Protein AF-A0A6N0I5D6-F1 (afdb_monomer_lite)

Organism: Ruditapes philippinarum (NCBI:txid129788)

Secondary structure (DSSP, 8-state):
-HHHHHHHHHHHS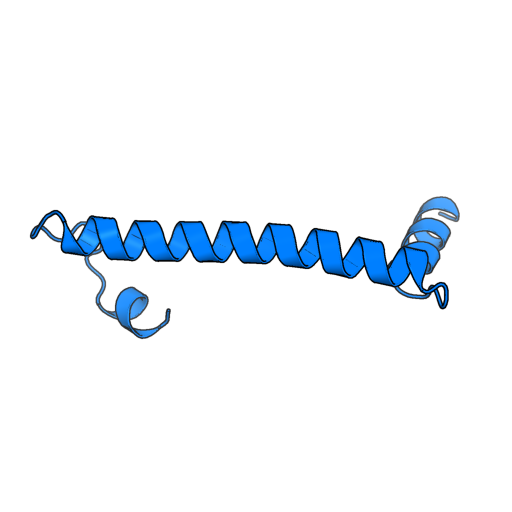---HHHHHHHHHHHHHHHHHHHHHHHHHHHHHHHS-S-SS--HHHHHH-

Radius of gyration: 19.32 Å; chains: 1; bounding box: 36×24×50 Å

Sequence (62 aa):
MLNTVYWFKRWFLSTNHKDIGTMYFMFSIWSGLMGTGLSIIIRMELAMPGKMLEDGQLYNLV

Structure (mmCIF, N/CA/C/O backbone):
data_AF-A0A6N0I5D6-F1
#
_entry.id   AF-A0A6N0I5D6-F1
#
loop_
_atom_site.group_PDB
_atom_site.id
_atom_site.type_symbol
_atom_site.label_atom_id
_atom_site.label_alt_id
_atom_site.label_comp_id
_atom_site.label_asym_id
_atom_site.label_entity_id
_atom_site.label_seq_id
_atom_site.pdbx_PDB_ins_code
_atom_site.Cartn_x
_atom_site.Cartn_y
_atom_site.Cartn_z
_atom_site.occupancy
_atom_site.B_iso_or_equiv
_atom_site.auth_seq_id
_atom_site.auth_comp_id
_atom_site.auth_asym_id
_atom_site.auth_atom_id
_atom_site.pdbx_PDB_model_num
ATOM 1 N N . MET A 1 1 ? 1.077 17.718 -22.460 1.00 62.50 1 MET A N 1
ATOM 2 C CA . MET A 1 1 ? 0.385 16.494 -22.927 1.00 62.50 1 MET A CA 1
ATOM 3 C C . MET A 1 1 ? 1.286 15.263 -22.869 1.00 62.50 1 MET A C 1
ATOM 5 O O . MET A 1 1 ? 0.942 14.317 -22.180 1.00 62.50 1 MET A O 1
ATOM 9 N N . LEU A 1 2 ? 2.462 15.284 -23.507 1.00 73.50 2 LEU A N 1
ATOM 10 C CA . LEU A 1 2 ? 3.375 14.132 -23.561 1.00 73.50 2 LEU A CA 1
ATOM 11 C C . LEU A 1 2 ? 3.825 13.607 -22.183 1.00 73.50 2 LEU A C 1
ATOM 13 O O . LEU A 1 2 ? 3.819 12.402 -21.965 1.00 73.50 2 LEU A O 1
ATOM 17 N N . ASN A 1 3 ? 4.157 14.490 -21.237 1.00 79.12 3 ASN A N 1
ATOM 18 C CA . ASN A 1 3 ? 4.695 14.087 -19.929 1.00 79.12 3 ASN A CA 1
ATOM 19 C C . ASN A 1 3 ? 3.708 13.224 -19.109 1.00 79.12 3 ASN A C 1
ATOM 21 O O . ASN A 1 3 ? 4.085 12.211 -18.527 1.00 79.12 3 ASN A O 1
ATOM 25 N N . THR A 1 4 ? 2.415 13.553 -19.159 1.00 76.44 4 THR A N 1
ATOM 26 C CA . THR A 1 4 ? 1.344 12.772 -18.517 1.00 76.44 4 THR A CA 1
ATOM 27 C C . THR A 1 4 ? 1.211 11.372 -19.128 1.00 76.44 4 THR A C 1
ATOM 29 O O . THR A 1 4 ? 1.013 10.397 -18.407 1.00 76.44 4 THR A O 1
ATOM 32 N N . VAL A 1 5 ? 1.383 11.251 -20.449 1.00 84.00 5 VAL A N 1
ATOM 33 C CA . VAL A 1 5 ? 1.331 9.964 -21.163 1.00 84.00 5 VAL A CA 1
ATOM 34 C C . VAL A 1 5 ? 2.558 9.104 -20.841 1.00 84.00 5 VAL A C 1
ATOM 36 O O . VAL A 1 5 ? 2.423 7.902 -20.621 1.00 84.00 5 VAL A O 1
ATOM 39 N N . TYR A 1 6 ? 3.749 9.705 -20.751 1.00 83.06 6 TYR A N 1
ATOM 40 C CA . TYR A 1 6 ? 4.970 8.996 -20.350 1.00 83.06 6 TYR A CA 1
ATOM 41 C C . TYR A 1 6 ? 4.904 8.490 -18.908 1.00 83.06 6 TYR A C 1
ATOM 43 O O . TYR A 1 6 ? 5.285 7.347 -18.653 1.00 83.06 6 TYR A O 1
ATOM 51 N N . TRP A 1 7 ? 4.379 9.300 -17.985 1.00 81.69 7 TRP A N 1
ATOM 52 C CA . TRP A 1 7 ? 4.158 8.892 -16.598 1.00 81.69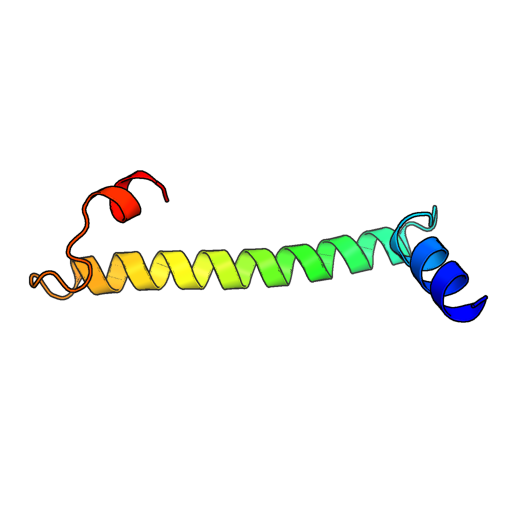 7 TRP A CA 1
ATOM 53 C C . TRP A 1 7 ? 3.210 7.690 -16.524 1.00 81.69 7 TRP A C 1
ATOM 55 O O . TRP A 1 7 ? 3.565 6.662 -15.953 1.00 81.69 7 TRP A O 1
ATOM 65 N N . PHE A 1 8 ? 2.056 7.758 -17.195 1.00 83.12 8 PHE A N 1
ATOM 66 C CA . PHE A 1 8 ? 1.099 6.649 -17.217 1.00 83.12 8 PHE A CA 1
ATOM 67 C C . PHE A 1 8 ? 1.706 5.375 -17.820 1.00 83.12 8 PHE A C 1
ATOM 69 O O . PHE A 1 8 ? 1.586 4.295 -17.245 1.00 83.12 8 PHE A O 1
ATOM 76 N N . LYS A 1 9 ? 2.436 5.495 -18.936 1.00 83.31 9 LYS A N 1
ATOM 77 C CA . LYS A 1 9 ? 3.116 4.357 -19.568 1.00 83.31 9 LYS A CA 1
ATOM 78 C C . LYS A 1 9 ? 4.156 3.715 -18.641 1.00 83.31 9 LYS A C 1
ATOM 80 O O . LYS A 1 9 ? 4.288 2.497 -18.640 1.00 83.31 9 LYS A O 1
ATOM 85 N N . ARG A 1 10 ? 4.887 4.511 -17.853 1.00 84.06 10 ARG A N 1
ATOM 86 C CA . ARG A 1 10 ? 5.917 4.015 -16.927 1.00 84.06 10 ARG A CA 1
ATOM 87 C C . ARG A 1 10 ? 5.329 3.239 -15.750 1.00 84.06 10 ARG A C 1
ATOM 89 O O . ARG A 1 10 ? 5.929 2.252 -15.344 1.00 84.06 10 ARG A O 1
ATOM 96 N N . TRP A 1 11 ? 4.193 3.675 -15.217 1.00 81.38 11 TRP A N 1
ATOM 97 C CA . TRP A 1 11 ? 3.601 3.054 -14.030 1.00 81.38 11 TRP A CA 1
ATOM 98 C C . TRP A 1 11 ? 2.613 1.931 -14.363 1.00 81.38 11 TRP A C 1
ATOM 100 O O . TRP A 1 11 ? 2.625 0.909 -13.689 1.00 81.38 11 TRP A O 1
ATOM 110 N N . PHE A 1 12 ? 1.813 2.062 -15.427 1.00 82.50 12 PHE A N 1
ATOM 111 C CA . PHE A 1 12 ? 0.783 1.071 -15.774 1.00 82.50 12 PHE A CA 1
ATOM 112 C C . PHE A 1 12 ? 1.176 0.105 -16.898 1.00 82.50 12 PHE A C 1
ATOM 114 O O . PHE A 1 12 ? 0.644 -0.998 -16.961 1.00 82.50 12 PHE A O 1
ATOM 121 N N . LEU A 1 13 ? 2.084 0.494 -17.799 1.00 83.62 13 LEU A N 1
ATOM 122 C CA . LEU A 1 13 ? 2.411 -0.272 -19.014 1.00 83.62 13 LEU A CA 1
ATOM 123 C C . LEU A 1 13 ? 3.913 -0.610 -19.114 1.00 83.62 13 LEU A C 1
ATOM 125 O O . LEU A 1 13 ? 4.448 -0.749 -20.216 1.00 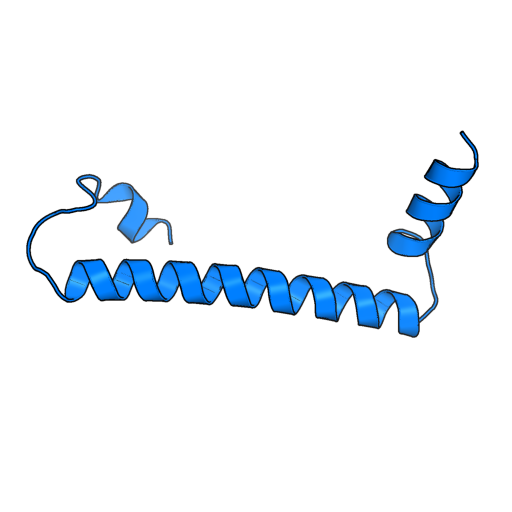83.62 13 LEU A O 1
ATOM 129 N N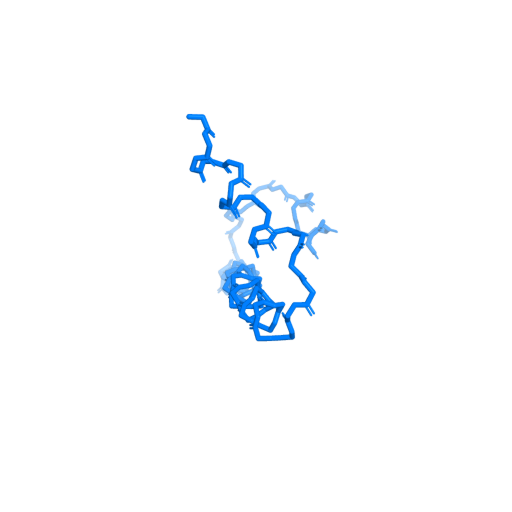 . SER A 1 14 ? 4.609 -0.727 -17.974 1.00 81.19 14 SER A N 1
ATOM 130 C CA . SER A 1 14 ? 6.028 -1.118 -17.918 1.00 81.19 14 SER A CA 1
ATOM 131 C C . SER A 1 14 ? 6.189 -2.632 -17.755 1.00 81.19 14 SER A C 1
ATOM 133 O O . SER A 1 14 ? 5.524 -3.252 -16.932 1.00 81.19 14 SER A O 1
ATOM 135 N N . THR A 1 15 ? 7.108 -3.228 -18.521 1.00 83.81 15 THR A N 1
ATOM 136 C CA . THR A 1 15 ? 7.489 -4.653 -18.440 1.00 83.81 15 THR A CA 1
ATOM 137 C C . THR A 1 15 ? 8.716 -4.892 -17.554 1.00 83.81 15 THR A C 1
ATOM 139 O O . THR A 1 15 ? 9.187 -6.022 -17.420 1.00 83.81 15 THR A O 1
ATOM 142 N N . ASN A 1 16 ? 9.278 -3.837 -16.957 1.00 89.94 16 ASN A N 1
ATOM 143 C CA . ASN A 1 16 ? 10.455 -3.946 -16.106 1.00 89.94 16 ASN A CA 1
ATOM 144 C C . ASN A 1 16 ? 10.064 -4.435 -14.702 1.00 89.94 16 ASN A C 1
ATOM 146 O O . ASN A 1 16 ? 9.310 -3.770 -13.993 1.00 89.94 16 ASN A O 1
ATOM 150 N N . HIS A 1 17 ? 10.642 -5.560 -14.270 1.00 88.56 17 HIS A N 1
ATOM 151 C CA . HIS A 1 17 ? 10.377 -6.165 -12.960 1.00 88.56 17 HIS A CA 1
ATOM 152 C C . HIS A 1 17 ? 10.684 -5.233 -11.777 1.00 88.56 17 HIS A C 1
ATOM 154 O O . HIS A 1 17 ? 10.070 -5.372 -10.723 1.00 88.56 17 HIS A O 1
ATOM 160 N N . LYS A 1 18 ? 11.596 -4.263 -11.935 1.00 88.56 18 LYS A N 1
ATOM 161 C CA . LYS A 1 18 ? 11.901 -3.289 -10.877 1.00 88.56 18 LYS A CA 1
ATOM 162 C C . LYS A 1 18 ? 10.761 -2.293 -10.669 1.00 88.56 18 LYS A C 1
ATOM 164 O O . LYS A 1 18 ? 10.436 -1.996 -9.528 1.00 88.56 18 LYS A O 1
ATOM 169 N N . ASP A 1 19 ? 10.146 -1.812 -11.750 1.00 88.19 19 ASP A N 1
ATOM 170 C CA . ASP A 1 19 ? 9.023 -0.863 -11.672 1.00 88.19 19 ASP A CA 1
ATOM 171 C C . ASP A 1 19 ? 7.756 -1.550 -11.154 1.00 88.19 19 ASP A C 1
ATOM 173 O O . ASP A 1 19 ? 7.009 -0.995 -10.353 1.00 88.19 19 ASP A O 1
ATOM 177 N N . ILE A 1 20 ? 7.539 -2.795 -11.583 1.00 88.75 20 ILE A N 1
ATOM 178 C CA . ILE A 1 20 ? 6.440 -3.620 -11.081 1.00 88.75 20 ILE A CA 1
ATOM 179 C C . ILE A 1 20 ? 6.648 -3.878 -9.581 1.00 88.75 20 ILE A C 1
ATOM 181 O O . ILE A 1 20 ? 5.737 -3.665 -8.786 1.00 88.75 20 ILE A O 1
ATOM 185 N N . GLY A 1 21 ? 7.863 -4.252 -9.165 1.00 91.69 21 GLY A N 1
ATOM 186 C CA . GLY A 1 21 ? 8.189 -4.499 -7.759 1.00 91.69 21 GLY A CA 1
ATOM 187 C C . GLY A 1 21 ? 7.983 -3.280 -6.853 1.00 91.69 21 GLY A C 1
ATOM 188 O O . GLY A 1 21 ? 7.421 -3.417 -5.766 1.00 91.69 21 GLY A O 1
ATOM 189 N N . THR A 1 22 ? 8.371 -2.078 -7.294 1.00 91.56 22 THR A N 1
ATOM 190 C CA . THR A 1 22 ? 8.136 -0.853 -6.510 1.00 91.56 22 THR A CA 1
ATOM 191 C C . THR A 1 22 ? 6.648 -0.540 -6.377 1.00 91.56 22 THR A C 1
ATOM 193 O O . THR A 1 22 ? 6.212 -0.142 -5.298 1.00 91.56 22 THR A O 1
ATOM 196 N N . MET A 1 23 ? 5.849 -0.774 -7.422 1.00 90.81 23 MET A N 1
ATOM 197 C CA . MET A 1 23 ? 4.399 -0.580 -7.367 1.00 90.81 23 MET A CA 1
ATOM 198 C C . MET A 1 23 ? 3.722 -1.519 -6.361 1.00 90.81 23 MET A C 1
ATOM 200 O O . MET A 1 23 ? 2.890 -1.068 -5.573 1.00 90.81 23 MET A O 1
ATOM 204 N N . TYR A 1 24 ? 4.118 -2.795 -6.330 1.00 92.25 24 TYR A N 1
ATOM 205 C CA . TYR A 1 24 ? 3.604 -3.758 -5.350 1.00 92.25 24 TYR A CA 1
ATOM 206 C C . TYR A 1 24 ? 3.952 -3.339 -3.923 1.00 92.25 24 TYR A C 1
ATOM 208 O O . TYR A 1 24 ? 3.081 -3.336 -3.060 1.00 92.25 24 TYR A O 1
ATOM 216 N N . PHE A 1 25 ? 5.192 -2.915 -3.679 1.00 93.88 25 PHE A N 1
ATOM 217 C CA . PHE A 1 25 ? 5.619 -2.476 -2.352 1.00 93.88 25 PHE A CA 1
ATOM 218 C C . PHE A 1 25 ? 4.839 -1.248 -1.860 1.00 93.88 25 PHE A C 1
ATOM 220 O O . PHE A 1 25 ? 4.366 -1.227 -0.723 1.00 93.88 25 PHE A O 1
ATOM 227 N N . MET A 1 26 ? 4.649 -0.248 -2.729 1.00 93.56 26 MET A N 1
ATOM 228 C CA . MET A 1 26 ? 3.846 0.936 -2.408 1.00 93.56 26 MET A CA 1
ATOM 229 C C . MET A 1 26 ? 2.397 0.565 -2.075 1.00 93.56 26 MET A C 1
ATOM 231 O O . MET A 1 26 ? 1.851 1.059 -1.087 1.00 93.56 26 MET A O 1
ATOM 235 N N . PHE A 1 27 ? 1.787 -0.333 -2.855 1.00 94.44 27 PHE A N 1
ATOM 236 C CA . PHE A 1 27 ? 0.428 -0.799 -2.592 1.00 94.44 27 PHE A CA 1
ATOM 237 C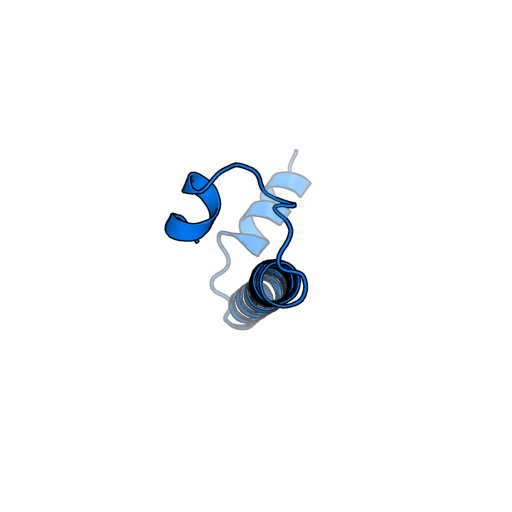 C . PHE A 1 27 ? 0.334 -1.591 -1.283 1.00 94.44 27 PHE A C 1
ATOM 239 O O . PHE A 1 27 ? -0.563 -1.337 -0.485 1.00 94.44 27 PHE A O 1
ATOM 246 N N . SER A 1 28 ? 1.284 -2.491 -1.019 1.00 94.56 28 SER A N 1
ATOM 247 C CA . SER A 1 28 ? 1.314 -3.304 0.200 1.00 94.56 28 SER A CA 1
ATOM 248 C C . SER A 1 28 ? 1.451 -2.471 1.474 1.00 94.56 28 SER A C 1
ATOM 250 O O . SER A 1 28 ? 0.786 -2.769 2.465 1.00 94.56 28 SER A O 1
ATOM 252 N N . ILE A 1 29 ? 2.271 -1.413 1.465 1.00 96.25 29 ILE A N 1
ATOM 253 C CA . ILE A 1 29 ? 2.365 -0.490 2.607 1.00 96.25 29 ILE A CA 1
ATOM 254 C C . ILE A 1 29 ? 1.026 0.212 2.825 1.00 96.25 29 ILE A C 1
ATOM 256 O O . ILE A 1 29 ? 0.542 0.280 3.953 1.00 96.25 29 ILE A O 1
ATOM 260 N N . TRP A 1 30 ? 0.407 0.707 1.754 1.00 95.88 30 TRP A N 1
ATOM 261 C CA . TRP A 1 30 ? -0.858 1.428 1.854 1.00 95.88 30 TRP A CA 1
ATOM 262 C C . TRP A 1 30 ? -1.999 0.533 2.354 1.00 95.88 30 TRP A C 1
ATOM 264 O O . TRP A 1 30 ? -2.706 0.901 3.292 1.00 95.88 30 TRP A O 1
ATOM 274 N N . SER A 1 31 ? -2.132 -0.679 1.805 1.00 94.19 31 SER A N 1
ATOM 275 C CA . SER A 1 31 ? -3.115 -1.657 2.279 1.00 94.19 31 SER A CA 1
ATOM 276 C C . SER A 1 31 ? -2.827 -2.108 3.712 1.00 94.19 31 SER A C 1
ATOM 278 O O . SER A 1 31 ? -3.755 -2.322 4.486 1.00 94.19 31 SER A O 1
ATOM 280 N N . GLY A 1 32 ? -1.548 -2.218 4.086 1.00 93.88 32 GLY A N 1
ATOM 281 C CA . GLY A 1 32 ? -1.131 -2.542 5.448 1.00 93.88 32 GLY A CA 1
ATOM 282 C C . GLY A 1 32 ? -1.577 -1.481 6.452 1.00 93.88 32 GLY A C 1
ATOM 283 O O . GLY A 1 32 ? -2.157 -1.824 7.477 1.00 93.88 32 GLY A O 1
ATOM 284 N N . LEU A 1 33 ? -1.382 -0.198 6.133 1.00 94.88 33 LEU A N 1
ATOM 285 C CA . LEU A 1 33 ? -1.831 0.917 6.973 1.00 94.88 33 LEU A CA 1
ATOM 286 C C . LEU A 1 33 ? -3.361 0.992 7.080 1.00 94.88 33 LEU A C 1
ATOM 288 O O . LEU A 1 33 ? -3.889 1.248 8.160 1.00 94.88 33 LEU A O 1
ATOM 292 N N . MET A 1 34 ? -4.083 0.723 5.988 1.00 94.62 34 MET A N 1
ATOM 293 C CA . MET A 1 34 ? -5.547 0.622 6.031 1.00 94.62 34 MET A CA 1
ATOM 294 C C . MET A 1 34 ? -6.010 -0.536 6.930 1.00 94.62 34 MET A C 1
ATOM 296 O O . MET A 1 34 ? -6.900 -0.359 7.761 1.00 94.62 34 MET A O 1
ATOM 300 N N . GLY A 1 35 ? -5.372 -1.705 6.824 1.00 91.94 35 GLY A N 1
ATOM 301 C CA . GLY A 1 35 ? -5.696 -2.878 7.639 1.00 91.94 35 GLY A CA 1
ATOM 302 C C . GLY A 1 35 ? -5.412 -2.686 9.132 1.00 91.94 35 GLY A C 1
ATOM 303 O O . GLY A 1 35 ? -6.205 -3.115 9.973 1.00 91.94 35 GLY A O 1
ATOM 304 N N . THR A 1 36 ? -4.318 -2.004 9.492 1.00 92.00 36 THR A N 1
ATOM 305 C CA . THR A 1 36 ? -4.037 -1.686 10.901 1.00 92.00 36 THR A CA 1
ATOM 306 C C . THR A 1 36 ? -5.037 -0.681 11.463 1.00 92.00 36 THR A C 1
ATOM 308 O O . THR A 1 36 ? -5.487 -0.865 12.593 1.00 92.00 36 THR A O 1
ATOM 311 N N . GLY A 1 37 ? -5.445 0.322 10.677 1.00 90.31 37 GLY A N 1
ATOM 312 C CA . GLY A 1 37 ? -6.491 1.272 11.059 1.00 90.31 37 GLY A CA 1
ATOM 313 C C . GLY A 1 37 ? -7.815 0.581 11.394 1.00 90.31 37 GLY A C 1
ATOM 314 O O . GLY A 1 37 ? -8.353 0.784 12.482 1.00 90.31 37 GLY A O 1
ATOM 315 N N . LEU A 1 38 ? -8.291 -0.308 10.515 1.00 87.94 38 LEU A N 1
ATOM 316 C CA . LEU A 1 38 ? -9.511 -1.095 10.746 1.00 87.94 38 LEU A CA 1
ATOM 317 C C . LEU A 1 38 ? -9.401 -1.988 11.993 1.00 87.94 38 LEU A C 1
ATOM 319 O O . LEU A 1 38 ? -10.318 -2.034 12.811 1.00 87.94 38 LEU A O 1
ATOM 323 N N . SER A 1 39 ? -8.253 -2.640 12.193 1.00 86.06 39 SER A N 1
ATOM 324 C CA . SER A 1 39 ? -8.003 -3.478 13.375 1.00 86.06 39 SER A CA 1
ATOM 32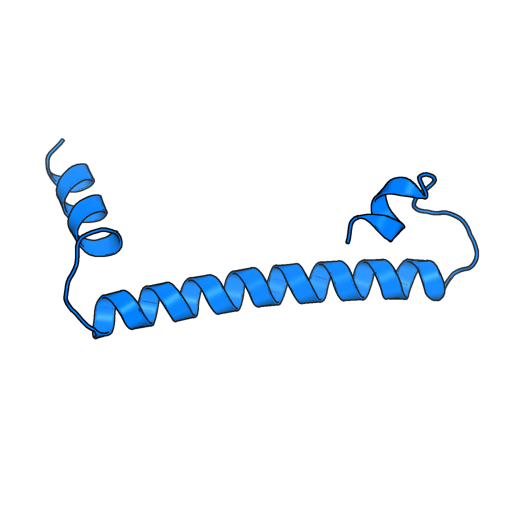5 C C . SER A 1 39 ? -8.056 -2.682 14.685 1.00 86.06 39 SER A C 1
ATOM 327 O O . SER A 1 39 ? -8.603 -3.157 15.682 1.00 86.06 39 SER A O 1
ATOM 329 N N . ILE A 1 40 ? -7.522 -1.457 14.698 1.00 87.88 40 ILE A N 1
ATOM 330 C CA . ILE A 1 40 ? -7.553 -0.581 15.876 1.00 87.88 40 ILE A CA 1
ATOM 331 C C . ILE A 1 40 ? -8.981 -0.105 16.160 1.00 87.88 40 ILE A C 1
ATOM 333 O O . ILE A 1 40 ? -9.387 -0.115 17.319 1.00 87.88 40 ILE A O 1
ATOM 337 N N . ILE A 1 41 ? -9.759 0.242 15.129 1.00 85.50 41 ILE A N 1
ATOM 338 C CA . ILE A 1 41 ? -11.171 0.638 15.272 1.00 85.50 41 ILE A CA 1
ATOM 339 C C . ILE A 1 41 ? -11.978 -0.472 15.958 1.00 85.50 41 ILE A C 1
ATOM 341 O O . ILE A 1 41 ? -12.644 -0.210 16.957 1.00 85.50 41 ILE A O 1
ATOM 345 N N . ILE A 1 42 ? -11.841 -1.721 15.503 1.00 81.50 42 ILE A N 1
ATOM 346 C CA . ILE A 1 42 ? -12.522 -2.872 16.118 1.00 81.50 42 ILE A CA 1
ATOM 347 C C . ILE A 1 42 ? -12.083 -3.051 17.580 1.00 81.50 42 ILE A C 1
ATOM 349 O O . ILE A 1 42 ? -12.911 -3.257 18.463 1.00 81.50 42 ILE A O 1
ATOM 353 N N . ARG A 1 43 ? -10.780 -2.943 17.871 1.00 83.12 43 ARG A N 1
ATOM 354 C CA . ARG A 1 43 ? -10.259 -3.082 19.243 1.00 83.12 43 ARG A CA 1
ATOM 355 C C . ARG A 1 43 ? -10.755 -1.982 20.183 1.00 83.12 43 ARG A C 1
ATOM 357 O O . ARG A 1 43 ? -11.003 -2.278 21.347 1.00 83.12 43 ARG A O 1
ATOM 364 N N . MET A 1 44 ? -10.884 -0.744 19.706 1.00 79.75 44 MET A N 1
ATOM 365 C CA . MET A 1 44 ? -11.406 0.370 20.505 1.00 79.75 44 MET A CA 1
ATOM 366 C C . MET A 1 44 ? -12.890 0.182 20.835 1.00 79.75 44 MET A C 1
ATOM 368 O O . MET A 1 44 ? -13.266 0.398 21.984 1.00 79.75 44 MET A O 1
ATOM 372 N N . GLU A 1 45 ? -13.699 -0.305 19.888 1.00 71.25 45 GLU A N 1
ATOM 373 C CA . GLU A 1 45 ? -15.119 -0.613 20.132 1.00 71.25 45 GLU A CA 1
ATOM 374 C C . GLU A 1 45 ? -15.291 -1.745 21.165 1.00 71.25 45 GLU A C 1
ATOM 376 O O . GLU A 1 45 ? -16.198 -1.705 21.989 1.00 71.25 45 GLU A O 1
ATOM 381 N N . LEU A 1 46 ? -14.389 -2.738 21.187 1.00 71.62 46 LEU A N 1
ATOM 382 C CA . LEU A 1 46 ? -14.404 -3.783 22.222 1.00 71.62 46 LEU A CA 1
ATOM 383 C C . LEU A 1 46 ? -13.868 -3.313 23.591 1.00 71.62 46 LEU A C 1
ATOM 385 O O . LEU A 1 46 ? -14.237 -3.892 24.612 1.00 71.62 46 LEU A O 1
ATOM 389 N N . ALA A 1 47 ? -12.977 -2.315 23.640 1.00 74.44 47 ALA A N 1
ATOM 390 C CA . ALA A 1 47 ? -12.319 -1.867 24.875 1.00 74.44 47 ALA A CA 1
ATOM 391 C C . ALA A 1 47 ? -13.196 -0.954 25.754 1.00 74.44 47 ALA A C 1
ATOM 393 O O . ALA A 1 47 ? -12.983 -0.884 26.965 1.00 74.44 47 ALA A O 1
ATOM 394 N N . MET A 1 48 ? -14.183 -0.273 25.169 1.00 63.19 48 MET A N 1
ATOM 395 C CA . MET A 1 48 ? -15.188 0.509 25.889 1.00 63.19 48 MET A CA 1
ATOM 396 C C . MET A 1 48 ? -16.584 -0.005 25.517 1.00 63.19 48 MET A C 1
ATOM 398 O O . MET A 1 48 ? -17.023 0.226 24.395 1.00 63.19 48 MET A O 1
ATOM 402 N N . PRO A 1 49 ? -17.321 -0.671 26.430 1.00 56.50 49 PRO A N 1
ATOM 403 C CA . PRO A 1 49 ? -18.694 -1.086 26.173 1.00 56.50 49 PRO A CA 1
ATOM 404 C C . PRO A 1 49 ? -19.609 0.146 26.245 1.00 56.50 49 PRO A C 1
ATOM 406 O O . PRO A 1 49 ? -20.244 0.425 27.259 1.00 56.50 49 PRO A O 1
ATOM 409 N N . GLY A 1 50 ? -19.628 0.919 25.165 1.00 55.72 50 GLY A N 1
ATOM 410 C CA . GLY A 1 50 ? -20.449 2.107 24.989 1.00 55.72 50 GLY A CA 1
ATOM 411 C C . GLY A 1 50 ? -20.413 2.511 23.523 1.00 55.72 50 GLY A C 1
ATOM 412 O O . GLY A 1 50 ? -19.428 3.103 23.097 1.00 55.72 50 GLY A O 1
ATOM 413 N N . LYS A 1 51 ? -21.475 2.149 22.784 1.00 57.62 51 LYS A N 1
ATOM 414 C CA . LYS A 1 51 ? -21.705 2.422 21.352 1.00 57.62 51 LYS A CA 1
ATOM 415 C C . LYS A 1 51 ? -21.054 3.741 20.912 1.00 57.62 51 LYS A C 1
ATOM 417 O O . LYS A 1 51 ? -21.614 4.806 21.173 1.00 57.62 51 LYS A O 1
ATOM 422 N N . MET A 1 52 ? -19.916 3.673 20.223 1.00 55.59 52 MET A N 1
ATOM 423 C CA . MET A 1 52 ? -19.390 4.822 19.473 1.00 55.59 52 MET A CA 1
ATOM 424 C C . MET A 1 52 ? -19.799 4.756 18.002 1.00 55.59 52 MET A C 1
ATOM 426 O O . MET A 1 52 ? -20.026 5.792 17.379 1.00 55.59 52 MET A O 1
ATOM 430 N N . LEU A 1 53 ? -19.984 3.549 17.466 1.00 58.50 53 LEU A N 1
ATOM 431 C CA . LEU A 1 53 ? -20.566 3.308 16.151 1.00 58.50 53 LEU A CA 1
ATOM 432 C C . LEU A 1 53 ? -21.972 2.734 16.338 1.00 58.50 53 LEU A C 1
ATOM 434 O O . LEU A 1 53 ? -22.170 1.548 16.581 1.00 58.50 53 LEU A O 1
ATOM 438 N N . GLU A 1 54 ? -22.978 3.599 16.244 1.00 53.44 54 GLU A N 1
ATOM 439 C CA . GLU A 1 54 ? -24.392 3.262 16.441 1.00 53.44 54 GLU A CA 1
ATOM 440 C C . GLU A 1 54 ? -24.996 2.372 15.337 1.00 53.44 54 GLU A C 1
ATOM 442 O O . GLU A 1 54 ? -26.211 2.189 15.300 1.00 53.44 54 GLU A O 1
ATOM 447 N N . ASP A 1 55 ? -24.174 1.796 14.457 1.00 56.84 55 ASP A N 1
ATOM 448 C CA . ASP A 1 55 ? -24.622 1.101 13.259 1.00 56.84 55 ASP A CA 1
ATOM 449 C C . ASP A 1 55 ? -23.968 -0.285 13.160 1.00 56.84 55 ASP A C 1
ATOM 451 O O . ASP A 1 55 ? -22.820 -0.445 12.735 1.00 56.84 55 ASP A O 1
ATOM 455 N N . GLY A 1 56 ? -24.712 -1.323 13.559 1.00 58.53 56 GLY A N 1
ATOM 456 C CA . GLY A 1 56 ? -24.275 -2.725 13.479 1.00 58.53 56 GLY A CA 1
ATOM 457 C C . GLY A 1 56 ? -23.975 -3.200 12.050 1.00 58.53 56 GLY A C 1
ATOM 458 O O . GLY A 1 56 ? -23.471 -4.305 11.862 1.00 58.53 56 GLY A O 1
ATOM 459 N N . GLN A 1 57 ? -24.256 -2.367 11.043 1.00 57.47 57 GLN A N 1
ATOM 460 C CA . GLN A 1 57 ? -23.976 -2.641 9.642 1.00 57.47 57 GLN A CA 1
ATOM 461 C C . GLN A 1 57 ? -22.473 -2.583 9.319 1.00 57.47 57 GLN A C 1
ATOM 463 O O . GLN A 1 57 ? -21.978 -3.444 8.598 1.00 57.47 57 GLN A O 1
ATOM 468 N N . LEU A 1 58 ? -21.725 -1.621 9.872 1.00 60.78 58 LEU A N 1
ATOM 469 C CA . LEU A 1 58 ? -20.287 -1.485 9.589 1.00 60.78 58 LEU A CA 1
ATOM 470 C C . LEU A 1 58 ? -19.449 -2.588 10.248 1.00 60.78 58 LEU A C 1
ATOM 472 O O . LEU A 1 58 ? -18.421 -2.973 9.701 1.00 60.78 58 LEU A O 1
ATOM 476 N N . TYR A 1 59 ? -19.913 -3.131 11.377 1.00 52.38 59 TYR A N 1
ATOM 477 C CA . TYR A 1 59 ? -19.255 -4.241 12.070 1.00 52.38 59 TYR A CA 1
ATOM 478 C C . TYR A 1 59 ? -19.234 -5.534 11.246 1.00 52.38 59 TYR A C 1
ATOM 480 O O . TYR A 1 59 ? -18.254 -6.264 11.288 1.00 52.38 59 TYR A O 1
ATOM 488 N N . ASN A 1 60 ? -20.305 -5.820 10.502 1.00 61.78 60 ASN A N 1
ATOM 489 C CA . ASN A 1 60 ? -20.441 -7.075 9.756 1.00 61.78 60 ASN A CA 1
ATOM 490 C C . ASN A 1 60 ? -19.955 -6.976 8.295 1.00 61.78 60 ASN A C 1
ATOM 492 O O . ASN A 1 60 ? -19.948 -7.974 7.579 1.00 61.78 60 ASN A O 1
ATOM 496 N N . LEU A 1 61 ? -19.634 -5.763 7.830 1.00 58.44 61 LEU A N 1
ATOM 497 C CA . LEU A 1 61 ? -19.160 -5.481 6.469 1.00 58.44 61 LEU A CA 1
ATOM 498 C C . LEU A 1 61 ? -17.629 -5.493 6.343 1.00 58.44 61 LEU A C 1
ATOM 500 O O . LEU A 1 61 ? -17.132 -5.653 5.227 1.00 58.44 61 LEU A O 1
ATOM 504 N N . VAL A 1 62 ? -16.910 -5.273 7.450 1.00 57.09 62 VAL A N 1
ATOM 505 C CA . VAL A 1 62 ? -15.444 -5.411 7.541 1.00 57.09 62 VAL A CA 1
ATOM 506 C C . VAL A 1 62 ? -15.091 -6.864 7.815 1.00 57.09 62 VAL A C 1
ATOM 508 O O . VAL A 1 62 ? -14.223 -7.389 7.084 1.00 57.09 62 VAL A O 1
#

InterPro domains:
  IPR000883 Cytochrome c oxidase subunit I [PR01165] (10-35)
  IPR000883 Cytochrome c oxidase subunit I [PR01165] (57-62)
  IPR000883 Cytochrome c oxidase subunit I [PTHR10422] (7-60)
  IPR023616 Cytochrome c oxidase-like, subunit I domain [PS50855] (1-62)
  IPR036927 Cytochrome c oxidase-like, subunit I superfamily [G3DSA:1.20.210.10] (1-62)
  IPR036927 Cytochrome c oxidase-like, subunit I superfamily [SSF81442] (7-61)

pLDDT: mean 79.14, std 13.86, range [52.38, 96.25]

Foldseek 3Di:
DVVVVVVCCQQPVDPDPVSVVVNVVVVVVVVVVVVVVVVVVVVVCVVDVDDPPPDVVVVVVD